Protein AF-A0A853JMC0-F1 (afdb_monomer)

Solvent-accessible surface area (backbone atoms only — not comparable to full-atom values): 9646 Å² total; per-residue (Å²): 139,86,86,85,86,85,82,84,89,86,78,92,75,89,76,78,84,78,81,76,86,76,81,81,75,85,72,71,73,76,71,79,75,85,62,78,70,50,68,66,52,50,53,48,46,44,39,63,75,75,45,63,90,47,87,82,56,52,88,41,80,48,62,50,103,85,67,51,67,31,40,38,32,34,78,51,62,51,99,87,65,36,47,30,38,34,32,36,37,67,73,47,67,28,80,64,67,44,17,43,31,31,36,35,34,40,38,35,31,47,76,57,90,91,47,75,39,81,76,46,76,45,48,69,28,34,34,36,31,30,61,90,74,63,49,71,35,70,19,75,20,54,48,93,86,50,79,46,32,72,67,33,22,69,61,21,62,98

Foldseek 3Di:
DDDDDDDDDDDDDDDDPPPDPPDDDPPPPPDPPLDQDDQLSLQVLCCVPPPPPDPQFDFDWDADPVRFIKTFGHWDADPVRWIKTFIKGWDAAFPVNQWTKIWTKIWTWDDDPPDIDTDDIWTQWMWTQGSRPRDIDTFRDRDPPDPGDPVCCVRRVD

Nearest PDB structures (foldseek):
  6yfe-assembly1_AB  TM=4.445E-01  e=5.711E-01  Beihai levi-like virus 19
  4l8h-assembly1_B  TM=3.404E-01  e=1.000E+00  Qubevirus durum
  7lhd-assembly1_IJ  TM=3.132E-01  e=1.480E+00  Qubevirus durum
  4l8h-assembly1_A  TM=3.114E-01  e=2.592E+00  Qubevirus durum
  3ejo-assembly1_A  TM=2.946E-01  e=2.741E+00  Leishmania donovani

Organism: NCBI:txid53442

Mean predicted aligned error: 11.54 Å

Sequence (158 aa):
MKNKILIRGLTAASVAAVLFLFAGCQAEAPAPSAGSFTHSDVLDQIYHAEFEGQEGMSRSWTEDAKGNEQLILRESTDEEGRLVRLMLVYDRKSQNDACDLAVLEQVTYEQRGQECRAVDTSILDMYAVVQKTGEVIASGKTDWGDIGSKAYQAATGE

Secondary structure (DSSP, 8-state):
-----------------------S----------PPPPHHHHHHHHIIIIITT-TT---EEEE-TT--EEEEEEEEE-TT--EEEEEEEEEEE-TTSSEEEEEEEEEEEEEETTEEEEEEEEEEEEEEEETTT--EEE---SSTT----HHHHHHH--

Radius of gyration: 26.93 Å; Cα contacts (8 Å, |Δi|>4): 265; chains: 1; bounding box: 62×67×67 Å

pLDDT: mean 84.01, std 23.07, range [33.75, 98.88]

Structure (mmCIF, N/CA/C/O backbone):
data_AF-A0A853JMC0-F1
#
_entry.id   AF-A0A853JMC0-F1
#
loop_
_atom_site.group_PDB
_atom_site.id
_atom_site.type_symbol
_atom_site.label_atom_id
_atom_site.label_alt_id
_atom_site.label_comp_id
_atom_site.label_asym_id
_atom_site.label_entity_id
_atom_site.label_seq_id
_atom_site.pdbx_PDB_ins_code
_atom_site.Cartn_x
_atom_site.Cartn_y
_atom_site.Cartn_z
_atom_site.occupancy
_atom_site.B_iso_or_equiv
_atom_site.auth_seq_id
_atom_site.auth_comp_id
_atom_site.auth_asym_id
_atom_site.auth_atom_id
_atom_site.pdbx_PDB_model_num
ATOM 1 N N . MET A 1 1 ? 0.896 53.833 41.543 1.00 43.91 1 MET A N 1
ATOM 2 C CA . MET A 1 1 ? 0.263 54.386 40.327 1.00 43.91 1 MET A CA 1
ATOM 3 C C . MET A 1 1 ? -1.066 53.674 40.133 1.00 43.91 1 MET A C 1
ATOM 5 O O . MET A 1 1 ? -1.109 52.457 40.222 1.00 43.91 1 MET A O 1
ATOM 9 N N . LYS A 1 2 ? -2.150 54.448 40.054 1.00 38.38 2 LYS A N 1
ATOM 10 C CA . LYS A 1 2 ? -3.548 54.001 40.024 1.00 38.38 2 LYS A CA 1
ATOM 11 C C . LYS A 1 2 ? -4.034 54.091 38.580 1.00 38.38 2 LYS A C 1
ATOM 13 O O . LYS A 1 2 ? -4.092 55.213 38.099 1.00 38.38 2 LYS A O 1
ATOM 18 N N . ASN A 1 3 ? -4.480 52.995 37.970 1.00 39.25 3 ASN A N 1
ATOM 19 C CA . ASN A 1 3 ? -5.373 53.070 36.812 1.00 39.25 3 ASN A CA 1
ATOM 20 C C . ASN A 1 3 ? -6.707 52.418 37.177 1.00 39.25 3 ASN A C 1
ATOM 22 O O . ASN A 1 3 ? -6.833 51.203 37.291 1.00 39.25 3 ASN A O 1
ATOM 26 N N . LYS A 1 4 ? -7.681 53.294 37.436 1.00 42.81 4 LYS A N 1
ATOM 27 C CA . LYS A 1 4 ? -9.104 53.000 37.578 1.00 42.81 4 LYS A CA 1
ATOM 28 C C . LYS A 1 4 ? -9.700 52.898 36.175 1.00 42.81 4 LYS A C 1
ATOM 30 O O . LYS A 1 4 ? -9.530 53.843 35.412 1.00 42.81 4 LYS A O 1
ATOM 35 N N . ILE A 1 5 ? -10.480 51.862 35.885 1.00 43.50 5 ILE A N 1
ATOM 36 C CA . ILE A 1 5 ? -11.593 51.983 34.936 1.00 43.50 5 ILE A CA 1
ATOM 37 C C . ILE A 1 5 ? -12.840 51.459 35.638 1.00 43.50 5 ILE A C 1
ATOM 39 O O . ILE A 1 5 ? -12.931 50.308 36.049 1.00 43.50 5 ILE A O 1
ATOM 43 N N . LEU A 1 6 ? -13.748 52.402 35.849 1.00 36.53 6 LEU A N 1
ATOM 44 C CA . LEU A 1 6 ? -15.056 52.275 36.458 1.00 36.53 6 LEU A CA 1
ATOM 45 C C . LEU A 1 6 ? -16.057 52.334 35.301 1.00 36.53 6 LEU A C 1
ATOM 47 O O . LEU A 1 6 ? -16.111 53.363 34.633 1.00 36.53 6 LEU A O 1
ATOM 51 N N . ILE A 1 7 ? -16.864 51.297 35.084 1.00 44.47 7 ILE A N 1
ATOM 52 C CA . ILE A 1 7 ? -18.119 51.441 34.337 1.00 44.47 7 ILE A CA 1
ATOM 53 C C . ILE A 1 7 ? -19.226 50.820 35.186 1.00 44.47 7 ILE A C 1
ATOM 55 O O . ILE A 1 7 ? -19.255 49.620 35.443 1.00 44.47 7 ILE A O 1
ATOM 59 N N . ARG A 1 8 ? -20.084 51.708 35.700 1.00 37.22 8 ARG A N 1
ATOM 60 C CA . ARG A 1 8 ? -21.331 51.405 36.406 1.00 37.22 8 ARG A CA 1
ATOM 61 C C . ARG A 1 8 ? -22.378 50.911 35.406 1.00 37.22 8 ARG A C 1
ATOM 63 O O . ARG A 1 8 ? -22.428 51.406 34.285 1.00 37.22 8 ARG A O 1
ATOM 70 N N . GLY A 1 9 ? -23.198 49.960 35.846 1.00 37.38 9 GLY A N 1
ATOM 71 C CA . GLY A 1 9 ? -24.234 49.318 35.041 1.00 37.38 9 GLY A CA 1
ATOM 72 C C . GLY A 1 9 ? -25.546 50.087 34.872 1.00 37.38 9 GLY A C 1
ATOM 73 O O . GLY A 1 9 ? -25.711 51.185 35.391 1.00 37.38 9 GLY A O 1
ATOM 74 N N . LEU A 1 10 ? -26.441 49.437 34.123 1.00 33.75 10 LEU A N 1
ATOM 75 C CA . LEU A 1 10 ? -27.899 49.562 33.913 1.00 33.75 10 LEU A CA 1
ATOM 76 C C . LEU A 1 10 ? -28.123 48.782 32.593 1.00 33.75 10 LEU A C 1
ATOM 78 O O . LEU A 1 10 ? -27.291 48.882 31.702 1.00 33.75 10 LEU A O 1
ATOM 82 N N . THR A 1 11 ? -29.118 47.944 32.336 1.00 35.12 11 THR A N 1
ATOM 83 C CA . THR A 1 11 ? -30.461 47.730 32.876 1.00 35.12 11 THR A CA 1
ATOM 84 C C . THR A 1 11 ? -30.924 46.372 32.341 1.00 35.12 11 THR A C 1
ATOM 86 O O . THR A 1 11 ? -30.545 45.977 31.240 1.00 35.12 11 THR A O 1
ATOM 89 N N . ALA A 1 12 ? -31.765 45.683 33.107 1.00 44.06 12 ALA A N 1
ATOM 90 C CA . ALA A 1 12 ? -32.455 44.470 32.695 1.00 44.06 12 ALA A CA 1
ATOM 91 C C . ALA A 1 12 ? -33.274 44.674 31.407 1.00 44.06 12 ALA A C 1
ATOM 93 O O . ALA A 1 12 ? -34.026 45.640 31.293 1.00 44.06 12 ALA A O 1
ATOM 94 N N . ALA A 1 13 ? -33.190 43.712 30.492 1.00 39.09 13 ALA A N 1
ATOM 95 C CA . ALA A 1 13 ? -34.228 43.452 29.507 1.00 39.09 13 ALA A CA 1
ATOM 96 C C . ALA A 1 13 ? -34.430 41.938 29.445 1.00 39.09 13 ALA A C 1
ATOM 98 O O . ALA A 1 13 ? -33.594 41.195 28.935 1.00 39.09 13 ALA A O 1
ATOM 99 N N . SER A 1 14 ? -35.530 41.495 30.049 1.00 38.59 14 SER A N 1
ATOM 100 C CA . SER A 1 14 ? -36.080 40.156 29.899 1.00 38.59 14 SER A CA 1
ATOM 101 C C . SER A 1 14 ? -36.235 39.832 28.417 1.00 38.59 14 SER A C 1
ATOM 103 O O . SER A 1 14 ? -36.976 40.520 27.718 1.00 38.59 14 SER A O 1
ATOM 105 N N . VAL A 1 15 ? -35.592 38.767 27.948 1.00 39.56 15 VAL A N 1
ATOM 106 C CA . VAL A 1 15 ? -35.981 38.137 26.686 1.00 39.56 15 VAL A CA 1
ATOM 107 C C . VAL A 1 15 ? -36.768 36.895 27.055 1.00 39.56 15 VAL A C 1
ATOM 109 O O . VAL A 1 15 ? -36.260 35.974 27.692 1.00 39.56 15 VAL A O 1
ATOM 112 N N . ALA A 1 16 ? -38.057 36.961 26.742 1.00 37.88 16 ALA A N 1
ATOM 113 C CA . ALA A 1 16 ? -39.030 35.918 26.974 1.00 37.88 16 ALA A CA 1
ATOM 114 C C . ALA A 1 16 ? -38.536 34.581 26.408 1.00 37.88 16 ALA A C 1
ATOM 116 O O . ALA A 1 16 ? -38.115 34.495 25.254 1.00 37.88 16 ALA A O 1
ATOM 117 N N . ALA A 1 17 ? -38.628 33.539 27.232 1.00 37.56 17 ALA A N 1
ATOM 118 C CA . ALA A 1 17 ? -38.537 32.165 26.781 1.00 37.56 17 ALA A CA 1
ATOM 119 C C . ALA A 1 17 ? -39.679 31.917 25.788 1.00 37.56 17 ALA A C 1
ATOM 121 O O . ALA A 1 17 ? -40.842 31.805 26.176 1.00 37.56 17 ALA A O 1
ATOM 122 N N . VAL A 1 18 ? -39.353 31.859 24.498 1.00 37.91 18 VAL A N 1
ATOM 123 C CA . VAL A 1 18 ? -40.274 31.327 23.499 1.00 37.91 18 VAL A CA 1
ATOM 124 C C . VAL A 1 18 ? -40.210 29.813 23.632 1.00 37.91 18 VAL A C 1
ATOM 126 O O . VAL A 1 18 ? -39.303 29.154 23.129 1.00 37.91 18 VAL A O 1
ATOM 129 N N . LEU A 1 19 ? -41.166 29.282 24.391 1.00 35.38 19 LEU A N 1
ATOM 130 C CA . LEU A 1 19 ? -41.480 27.865 24.452 1.00 35.38 19 LEU A CA 1
ATOM 131 C C . LEU A 1 19 ? -41.971 27.437 23.059 1.00 35.38 19 LEU A C 1
ATOM 133 O O . LEU A 1 19 ? -43.151 27.564 22.738 1.00 35.38 19 LEU A O 1
ATOM 137 N N . PHE A 1 20 ? -41.069 26.947 22.210 1.00 36.84 20 PHE A N 1
ATOM 138 C CA . PHE A 1 20 ? -41.473 26.154 21.055 1.00 36.84 20 PHE A CA 1
ATOM 139 C C . PHE A 1 20 ? -41.697 24.717 21.524 1.00 36.84 20 PHE A C 1
ATOM 141 O O . PHE A 1 20 ? -40.763 23.935 21.693 1.00 36.84 20 PHE A O 1
ATOM 148 N N . LEU A 1 21 ? -42.968 24.389 21.757 1.00 39.81 21 LEU A N 1
ATOM 149 C CA . LEU A 1 21 ? -43.459 23.016 21.789 1.00 39.81 21 LEU A CA 1
ATOM 150 C C . LEU A 1 21 ? -43.300 22.414 20.386 1.00 39.81 21 LEU A C 1
ATOM 152 O O . LEU A 1 21 ? -44.202 22.514 19.560 1.00 39.81 21 LEU A O 1
ATOM 156 N N . PHE A 1 22 ? -42.163 21.771 20.125 1.00 40.31 22 PHE A N 1
ATOM 157 C CA . PHE A 1 22 ? -42.081 20.744 19.090 1.00 40.31 22 PHE A CA 1
ATOM 158 C C . PHE A 1 22 ? -42.284 19.387 19.755 1.00 40.31 22 PHE A C 1
ATOM 160 O O . PHE A 1 22 ? -41.362 18.756 20.265 1.00 40.31 22 PHE A O 1
ATOM 167 N N . ALA A 1 23 ? -43.549 18.976 19.795 1.00 47.00 23 ALA A N 1
ATOM 168 C CA . ALA A 1 23 ? -43.906 17.581 19.944 1.00 47.00 23 ALA A CA 1
ATOM 169 C C . ALA A 1 23 ? -43.641 16.870 18.611 1.00 47.00 23 ALA A C 1
ATOM 171 O O . ALA A 1 23 ? -44.117 17.320 17.570 1.00 47.00 23 ALA A O 1
ATOM 172 N N . GLY A 1 24 ? -42.945 15.736 18.671 1.00 44.00 24 GLY A N 1
ATOM 173 C CA . GLY A 1 24 ? -42.958 14.734 17.608 1.00 44.00 24 GLY A CA 1
ATOM 174 C C . GLY A 1 24 ? -41.652 14.611 16.833 1.00 44.00 24 GLY A C 1
ATOM 175 O O . GLY A 1 24 ? -41.270 15.506 16.091 1.00 44.00 24 GLY A O 1
ATOM 176 N N . CYS A 1 25 ? -41.048 13.430 16.975 1.00 37.91 25 CYS A N 1
ATOM 177 C CA . CYS A 1 25 ? -39.960 12.887 16.167 1.00 37.91 25 CYS A CA 1
ATOM 178 C C . CYS A 1 25 ? -38.613 13.600 16.331 1.00 37.91 25 CYS A C 1
ATOM 180 O O . CYS A 1 25 ? -38.162 14.347 15.468 1.00 37.91 25 CYS A O 1
ATOM 182 N N . GLN A 1 26 ? -37.891 13.230 17.396 1.00 38.56 26 GLN A N 1
ATOM 183 C CA . GLN A 1 26 ? -36.459 13.009 17.214 1.00 38.56 26 GLN A CA 1
ATOM 184 C C . GLN A 1 26 ? -36.332 11.992 16.075 1.00 38.56 26 GLN A C 1
ATOM 186 O O . GLN A 1 26 ? -36.624 10.812 16.253 1.00 38.56 26 GLN A O 1
ATOM 191 N N . ALA A 1 27 ? -35.990 12.469 14.881 1.00 49.34 27 ALA A N 1
ATOM 192 C CA . ALA A 1 27 ? -35.342 11.614 13.912 1.00 49.34 27 ALA A CA 1
ATOM 193 C C . ALA A 1 27 ? -34.003 11.261 14.556 1.00 49.34 27 ALA A C 1
ATOM 195 O O . ALA A 1 27 ? -33.079 12.075 14.580 1.00 49.34 27 ALA A O 1
ATOM 196 N N . GLU A 1 28 ? -33.952 10.089 15.185 1.00 40.66 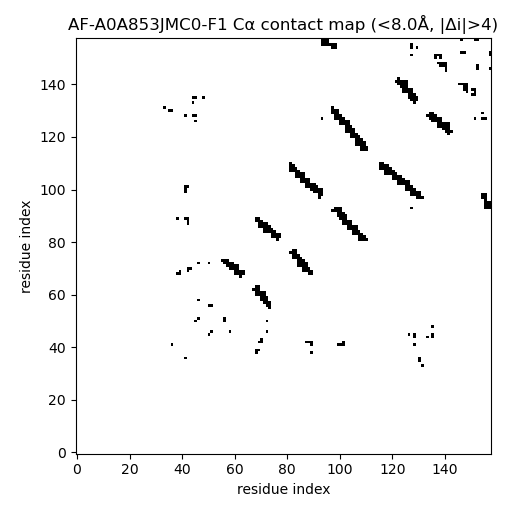28 GLU A N 1
ATOM 197 C CA . GLU A 1 28 ? -32.695 9.415 15.451 1.00 40.66 28 GLU A CA 1
ATOM 198 C C . GLU A 1 28 ? -31.956 9.422 14.114 1.00 40.66 28 GLU A C 1
ATOM 200 O O . GLU A 1 28 ? -32.462 8.893 13.118 1.00 40.66 28 GLU A O 1
ATOM 205 N N . ALA A 1 29 ? -30.841 10.158 14.051 1.00 47.66 29 ALA A N 1
ATOM 206 C CA . ALA A 1 29 ? -29.970 10.096 12.892 1.00 47.66 29 ALA A CA 1
ATOM 207 C C . ALA A 1 29 ? -29.726 8.605 12.644 1.00 47.66 29 ALA A C 1
ATOM 209 O O . ALA A 1 29 ? -29.424 7.903 13.617 1.00 47.66 29 ALA A O 1
ATOM 210 N N . PRO A 1 30 ? -29.928 8.094 11.416 1.00 41.62 30 PRO A N 1
ATOM 211 C CA . PRO A 1 30 ? -29.680 6.689 11.164 1.00 41.62 30 PRO A CA 1
ATOM 212 C C . PRO A 1 30 ? -28.271 6.400 11.671 1.00 41.62 30 PRO A C 1
ATOM 214 O O . PRO A 1 30 ? -27.332 7.117 11.309 1.00 41.62 30 PRO A O 1
ATOM 217 N N . ALA A 1 31 ? -28.142 5.415 12.567 1.00 50.78 31 ALA A N 1
ATOM 218 C CA . ALA A 1 31 ? -26.838 4.885 12.930 1.00 50.78 31 ALA A CA 1
ATOM 219 C C . ALA A 1 31 ? -26.066 4.708 11.617 1.00 50.78 31 ALA A C 1
ATOM 221 O O . ALA A 1 31 ? -26.670 4.183 10.671 1.00 50.78 31 ALA A O 1
ATOM 222 N N . PRO A 1 32 ? -24.815 5.202 11.504 1.00 47.31 32 PRO A N 1
ATOM 223 C CA . PRO A 1 32 ? -24.056 5.035 10.276 1.00 47.31 32 PRO A CA 1
ATOM 224 C C . PRO A 1 32 ? -24.134 3.554 9.942 1.00 47.31 32 PRO A C 1
ATOM 226 O O . PRO A 1 32 ? -23.775 2.714 10.771 1.00 47.31 32 PRO A O 1
ATOM 229 N N . SER A 1 33 ? -24.743 3.230 8.799 1.00 44.91 33 SER A N 1
ATOM 230 C CA . SER A 1 33 ? -24.822 1.851 8.356 1.00 44.91 33 SER A CA 1
ATOM 231 C C . SER A 1 33 ? -23.389 1.355 8.362 1.00 44.91 33 SER A C 1
ATOM 233 O O . SER A 1 33 ? -22.552 1.951 7.683 1.00 44.91 33 SER A O 1
ATOM 235 N N . ALA A 1 34 ? -23.099 0.344 9.176 1.00 48.12 34 ALA A N 1
ATOM 236 C CA . ALA A 1 34 ? -21.825 -0.350 9.175 1.00 48.12 34 ALA A CA 1
ATOM 237 C C . ALA A 1 34 ? -21.693 -1.056 7.819 1.00 48.12 34 ALA A C 1
ATOM 239 O O . ALA A 1 34 ? -21.970 -2.245 7.690 1.00 48.12 34 ALA A O 1
ATOM 240 N N . GLY A 1 35 ? -21.415 -0.283 6.773 1.00 53.75 35 GLY A N 1
ATOM 241 C CA . GLY A 1 35 ? -21.070 -0.796 5.468 1.00 53.75 35 GLY A CA 1
ATOM 242 C C . GLY A 1 35 ? -19.687 -1.393 5.612 1.00 53.75 35 GLY A C 1
ATOM 243 O O . GLY A 1 35 ? -18.754 -0.691 5.990 1.00 53.75 35 GLY A O 1
ATOM 244 N N . SER A 1 36 ? -19.569 -2.696 5.382 1.00 70.62 36 SER A N 1
ATOM 245 C CA . SER A 1 36 ? -18.266 -3.308 5.159 1.00 70.62 36 SER A CA 1
ATOM 246 C C . SER A 1 36 ? -17.604 -2.586 3.990 1.00 70.62 36 SER A C 1
ATOM 248 O O . SER A 1 36 ? -18.231 -2.466 2.934 1.00 70.62 36 SER A O 1
ATOM 250 N N . PHE A 1 37 ? -16.372 -2.121 4.172 1.00 83.69 37 PHE A N 1
ATOM 251 C CA . PHE A 1 37 ? -15.574 -1.597 3.072 1.00 83.69 37 PHE A CA 1
ATOM 252 C C . PHE A 1 37 ? -15.434 -2.669 1.983 1.00 83.69 37 PHE A C 1
ATOM 254 O O . PHE A 1 37 ? -15.197 -3.843 2.282 1.00 83.69 37 PHE A O 1
ATOM 261 N N . THR A 1 38 ? -15.605 -2.281 0.721 1.00 93.06 38 THR A N 1
ATOM 262 C CA . THR A 1 38 ? -15.125 -3.099 -0.398 1.00 93.06 38 THR A CA 1
ATOM 263 C C . THR A 1 38 ? -13.595 -3.099 -0.408 1.00 93.06 38 THR A C 1
ATOM 265 O O . THR A 1 38 ? -12.971 -2.257 0.238 1.00 93.06 38 THR A O 1
ATOM 268 N N . HIS A 1 39 ? -12.960 -4.014 -1.150 1.00 94.56 39 HIS A N 1
ATOM 269 C CA . HIS A 1 39 ? -11.495 -4.006 -1.273 1.00 94.56 39 HIS A CA 1
ATOM 270 C C . HIS A 1 39 ? -10.996 -2.654 -1.801 1.00 94.56 39 HIS A C 1
ATOM 272 O O . HIS A 1 39 ? -10.042 -2.106 -1.259 1.00 94.56 39 HIS A O 1
ATOM 278 N N . SER A 1 40 ? -11.695 -2.071 -2.777 1.00 95.12 40 SER A N 1
ATOM 279 C CA . SER A 1 40 ? -11.382 -0.738 -3.286 1.00 95.12 40 SER A CA 1
ATOM 280 C C . SER A 1 40 ? -11.532 0.353 -2.230 1.00 95.12 40 SER A C 1
ATOM 282 O O . SER A 1 40 ? -10.631 1.173 -2.093 1.00 95.12 40 SER A O 1
ATOM 284 N N . ASP A 1 41 ? -12.582 0.332 -1.405 1.00 96.31 41 ASP A N 1
ATOM 285 C CA . ASP A 1 41 ? -12.708 1.323 -0.326 1.00 96.31 41 ASP A CA 1
ATOM 286 C C . ASP A 1 41 ? -11.546 1.231 0.683 1.00 96.31 41 ASP A C 1
ATOM 288 O O . ASP A 1 41 ? -11.082 2.253 1.184 1.00 96.31 41 ASP A O 1
ATOM 292 N N . VAL A 1 42 ? -11.034 0.023 0.955 1.00 9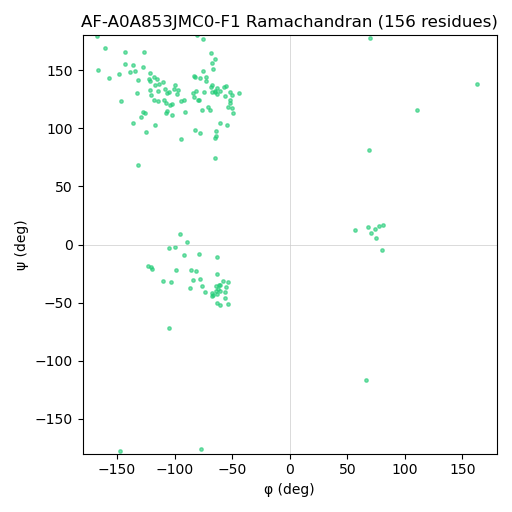8.06 42 VAL A N 1
ATOM 293 C CA . VAL A 1 42 ? -9.859 -0.184 1.823 1.00 98.06 42 VAL A CA 1
ATOM 294 C C . VAL A 1 42 ? -8.615 0.477 1.227 1.00 98.06 42 VAL A C 1
ATOM 296 O O . VAL A 1 42 ? -7.938 1.238 1.921 1.00 98.06 42 VAL A O 1
AT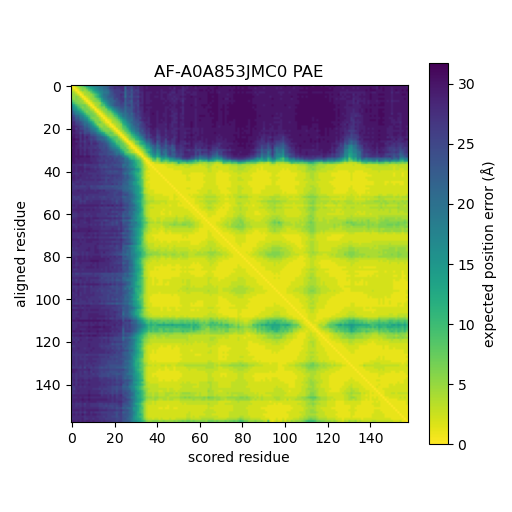OM 299 N N . LEU A 1 43 ? -8.310 0.218 -0.051 1.00 98.56 43 LEU A N 1
ATOM 300 C CA . LEU A 1 43 ? -7.139 0.817 -0.711 1.00 98.56 43 LEU A CA 1
ATOM 301 C C . LEU A 1 43 ? -7.272 2.340 -0.808 1.00 98.56 43 LEU A C 1
ATOM 303 O O . LEU A 1 43 ? -6.290 3.066 -0.651 1.00 98.56 43 LEU A O 1
ATOM 307 N N . ASP A 1 44 ? -8.494 2.821 -1.015 1.00 97.88 44 ASP A N 1
ATOM 308 C CA . ASP A 1 44 ? -8.796 4.239 -1.104 1.00 97.88 44 ASP A CA 1
ATOM 309 C C . ASP A 1 44 ? -8.611 4.974 0.224 1.00 97.88 44 ASP A C 1
ATOM 311 O O . ASP A 1 44 ? -8.032 6.061 0.278 1.00 97.88 44 ASP A O 1
ATOM 315 N N . GLN A 1 45 ? -9.046 4.346 1.316 1.00 98.38 45 GLN A N 1
ATOM 316 C CA . GLN A 1 45 ? -8.868 4.865 2.666 1.00 98.38 45 GLN A CA 1
ATOM 317 C C . GLN A 1 45 ? -7.379 5.021 3.005 1.00 98.38 45 GLN A C 1
ATOM 319 O O . GLN A 1 45 ? -6.982 6.030 3.591 1.00 98.38 45 GLN A O 1
ATOM 324 N N . ILE A 1 46 ? -6.547 4.060 2.591 1.00 98.75 46 ILE A N 1
ATOM 325 C CA . ILE A 1 46 ? -5.089 4.131 2.757 1.00 98.75 46 ILE A CA 1
ATOM 326 C C . ILE A 1 46 ? -4.498 5.246 1.891 1.00 98.75 46 ILE A C 1
ATOM 328 O O . ILE A 1 46 ? -3.689 6.027 2.389 1.00 98.75 46 ILE A O 1
ATOM 332 N N . TYR A 1 47 ? -4.919 5.374 0.626 1.00 98.69 47 TYR A N 1
ATOM 333 C CA . TYR A 1 47 ? -4.490 6.480 -0.236 1.00 98.69 47 TYR A CA 1
ATOM 334 C C . TYR A 1 47 ? -4.736 7.840 0.425 1.00 98.69 47 TYR A C 1
ATOM 336 O O . TYR A 1 47 ? -3.815 8.649 0.530 1.00 98.69 47 TYR A O 1
ATOM 344 N N . HIS A 1 48 ? -5.955 8.070 0.913 1.00 98.50 48 HIS A N 1
ATOM 345 C CA . HIS A 1 48 ? -6.331 9.327 1.554 1.00 98.50 48 HIS A CA 1
ATOM 346 C C . HIS A 1 48 ? -5.560 9.596 2.851 1.00 98.50 48 HIS A C 1
ATOM 348 O O . HIS A 1 48 ? -5.174 10.736 3.104 1.00 98.50 48 HIS A O 1
ATOM 354 N N . ALA A 1 49 ? -5.325 8.569 3.670 1.00 98.38 49 ALA A N 1
ATOM 355 C CA . ALA A 1 49 ? -4.630 8.733 4.944 1.00 98.38 49 ALA A CA 1
ATOM 356 C C . ALA A 1 49 ? -3.120 8.960 4.780 1.00 98.38 49 ALA A C 1
ATOM 358 O O . ALA A 1 49 ? -2.546 9.791 5.482 1.00 98.38 49 ALA A O 1
ATOM 359 N N . GLU A 1 50 ? -2.484 8.230 3.862 1.00 98.31 50 GLU A N 1
ATOM 360 C CA . GLU A 1 50 ? -1.025 8.116 3.823 1.00 98.31 50 GLU A CA 1
ATOM 361 C C . GLU A 1 50 ? -0.398 8.827 2.623 1.00 98.31 50 GLU A C 1
ATOM 363 O O . GLU A 1 50 ? 0.714 9.329 2.744 1.00 98.31 50 GLU A O 1
ATOM 368 N N . PHE A 1 51 ? -1.076 8.911 1.472 1.00 98.25 51 PHE A N 1
ATOM 369 C CA . PHE A 1 51 ? -0.448 9.296 0.197 1.00 98.25 51 PHE A CA 1
ATOM 370 C C . PHE A 1 51 ? -1.021 10.564 -0.448 1.00 98.25 51 PHE A C 1
ATOM 372 O O . PHE A 1 51 ? -0.345 11.191 -1.269 1.00 98.25 51 PHE A O 1
ATOM 379 N N . GLU A 1 52 ? -2.241 10.969 -0.096 1.00 97.69 52 GLU A N 1
ATOM 380 C CA . GLU A 1 52 ? -2.888 12.136 -0.690 1.00 97.69 52 GLU A CA 1
ATOM 381 C C . GLU A 1 52 ? -2.083 13.424 -0.453 1.00 97.69 52 GLU A C 1
ATOM 383 O O . GLU A 1 52 ? -1.638 13.738 0.650 1.00 97.69 52 GLU A O 1
ATOM 388 N N . GLY A 1 53 ? -1.883 14.191 -1.528 1.00 96.38 53 GLY A N 1
ATOM 389 C CA . GLY A 1 53 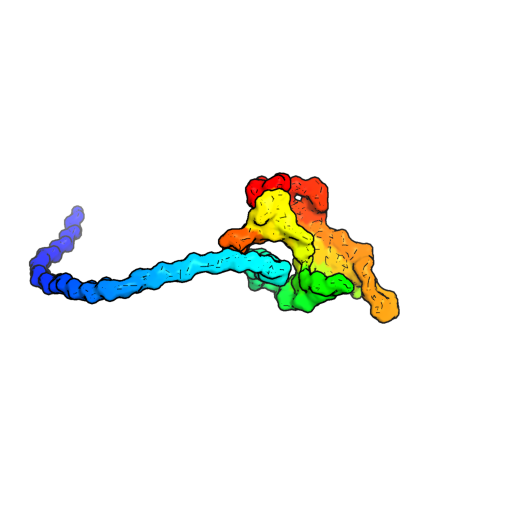? -1.131 15.446 -1.492 1.00 96.38 53 GLY A CA 1
ATOM 390 C C . GLY A 1 53 ? 0.392 15.287 -1.524 1.00 96.38 53 GLY A C 1
ATOM 391 O O . GLY A 1 53 ? 1.086 16.299 -1.632 1.00 96.38 53 GLY A O 1
ATOM 392 N N . GLN A 1 54 ? 0.926 14.062 -1.489 1.00 97.12 54 GLN A N 1
ATOM 393 C CA . GLN A 1 54 ? 2.347 13.833 -1.745 1.00 97.12 54 GLN A CA 1
ATOM 394 C C . GLN A 1 54 ? 2.677 14.019 -3.235 1.00 97.12 54 GLN A C 1
ATOM 396 O O . GLN A 1 54 ? 1.927 13.611 -4.124 1.00 97.12 54 GLN A O 1
ATOM 401 N N . GLU A 1 55 ? 3.827 14.632 -3.523 1.00 96.62 55 GLU A N 1
ATOM 402 C CA . GLU A 1 55 ? 4.274 14.875 -4.895 1.00 96.62 55 GLU A CA 1
ATOM 403 C C . GLU A 1 55 ? 4.519 13.559 -5.652 1.00 96.62 55 GLU A C 1
ATOM 405 O O . GLU A 1 55 ? 5.152 12.630 -5.147 1.00 96.62 55 GLU A O 1
ATOM 410 N N . GLY A 1 56 ? 4.028 13.489 -6.891 1.00 94.75 56 GLY A N 1
ATOM 411 C CA . GLY A 1 56 ? 4.228 12.332 -7.765 1.00 94.75 56 GLY A CA 1
ATOM 412 C C . GLY A 1 56 ? 3.382 11.106 -7.412 1.00 94.75 56 GLY A C 1
ATOM 413 O O . GLY A 1 56 ? 3.561 10.069 -8.050 1.00 94.75 56 GLY A O 1
ATOM 414 N N . MET A 1 57 ? 2.470 11.213 -6.439 1.00 97.69 57 MET A N 1
ATOM 415 C CA . MET A 1 57 ? 1.463 10.185 -6.186 1.00 97.69 57 MET A CA 1
ATOM 416 C C . MET A 1 57 ? 0.271 10.343 -7.132 1.00 97.69 57 MET A C 1
ATOM 418 O O . MET A 1 57 ? -0.147 11.441 -7.498 1.00 97.69 57 MET A O 1
ATOM 422 N N . SER A 1 58 ? -0.268 9.204 -7.532 1.00 96.94 58 SER A N 1
ATOM 423 C CA . SER A 1 58 ? -1.414 9.023 -8.405 1.00 96.94 58 SER A CA 1
ATOM 424 C C . SER A 1 58 ? -2.432 8.117 -7.720 1.00 96.94 58 SER A C 1
ATOM 426 O O . SER A 1 58 ? -2.142 7.466 -6.719 1.00 96.94 58 SER A O 1
ATOM 428 N N . ARG A 1 59 ? -3.643 8.099 -8.269 1.00 97.06 59 ARG A N 1
ATOM 429 C CA . ARG A 1 59 ? -4.755 7.273 -7.799 1.00 97.06 59 ARG A CA 1
ATOM 430 C C . ARG A 1 59 ? -5.368 6.567 -9.005 1.00 97.06 59 ARG A C 1
ATOM 432 O O . ARG A 1 59 ? -6.445 6.940 -9.466 1.00 97.06 59 ARG A O 1
ATOM 439 N N . SER A 1 60 ? -4.616 5.633 -9.591 1.00 97.88 60 SER A N 1
ATOM 440 C CA . SER A 1 60 ? -5.020 4.914 -10.805 1.00 97.88 60 SER A CA 1
ATOM 441 C C . SER A 1 60 ? -5.352 3.461 -10.497 1.00 97.88 60 SER A C 1
ATOM 443 O O . SER A 1 60 ? -4.517 2.727 -9.982 1.00 97.88 60 SER A O 1
ATOM 445 N N . TRP A 1 61 ? -6.554 3.031 -10.863 1.00 97.19 61 TRP A N 1
ATOM 446 C CA . TRP A 1 61 ? -7.018 1.664 -10.645 1.00 97.19 61 TRP A CA 1
ATOM 447 C C . TRP A 1 61 ? -6.542 0.719 -11.748 1.00 97.19 61 TRP A C 1
ATOM 449 O O . TRP A 1 61 ? -6.461 1.097 -12.919 1.00 97.19 61 TRP A O 1
ATOM 459 N N . THR A 1 62 ? -6.244 -0.517 -11.366 1.00 95.88 62 THR A N 1
ATOM 460 C CA . THR A 1 62 ? -5.974 -1.640 -12.269 1.00 95.88 62 THR A CA 1
ATOM 461 C 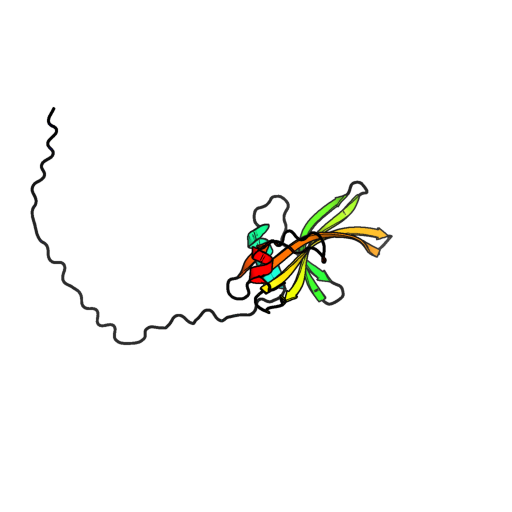C . THR A 1 62 ? -6.556 -2.915 -11.671 1.00 95.88 62 THR A C 1
ATOM 463 O O . THR A 1 62 ? -6.869 -2.959 -10.486 1.00 95.88 62 THR A O 1
ATOM 466 N N . GLU A 1 63 ? -6.664 -3.965 -12.475 1.00 95.06 63 GLU A N 1
ATOM 467 C CA . GLU A 1 63 ? -7.039 -5.300 -12.015 1.00 95.06 63 GLU A CA 1
ATOM 468 C C . GLU A 1 63 ? -5.893 -6.279 -12.278 1.00 95.06 63 GLU A C 1
ATOM 470 O O . GLU A 1 63 ? -5.189 -6.172 -13.289 1.00 95.06 63 GLU A O 1
ATOM 475 N N . ASP A 1 64 ? -5.700 -7.238 -11.374 1.00 89.31 64 ASP A N 1
ATOM 476 C CA . ASP A 1 64 ? -4.846 -8.392 -11.645 1.00 89.31 64 ASP A CA 1
ATOM 477 C C . ASP A 1 64 ? -5.541 -9.402 -12.580 1.00 89.31 64 ASP A C 1
ATOM 479 O O . ASP A 1 64 ? -6.711 -9.276 -12.944 1.00 89.31 64 ASP A O 1
ATOM 483 N N . ALA A 1 65 ? -4.834 -10.469 -12.961 1.00 88.69 65 ALA A N 1
ATOM 484 C CA . ALA A 1 65 ? -5.389 -11.507 -13.837 1.00 88.69 65 ALA A CA 1
ATOM 485 C C . ALA A 1 65 ? -6.584 -12.281 -13.233 1.00 88.69 65 ALA A C 1
ATOM 487 O O . ALA A 1 65 ? -7.226 -13.059 -13.940 1.00 88.69 65 ALA A O 1
ATOM 488 N N . LYS A 1 66 ? -6.861 -12.116 -11.935 1.00 89.69 66 LYS A N 1
ATOM 489 C CA . LYS A 1 66 ? -7.999 -12.709 -11.223 1.00 89.69 66 LYS A CA 1
ATOM 490 C C . LYS A 1 66 ? -9.157 -11.715 -11.054 1.00 89.69 66 LYS A C 1
ATOM 492 O O . LYS A 1 66 ? -10.192 -12.117 -10.528 1.00 89.69 66 LYS A O 1
ATOM 497 N N . GLY A 1 67 ? -9.005 -10.471 -11.513 1.00 91.31 67 GLY A N 1
ATOM 498 C CA . GLY A 1 67 ? -9.988 -9.403 -11.346 1.00 91.31 67 GLY A CA 1
ATOM 499 C C . GLY A 1 67 ? -9.937 -8.728 -9.973 1.00 91.31 67 GLY A C 1
ATOM 500 O O . GLY A 1 67 ? -10.904 -8.079 -9.591 1.00 91.31 67 GLY A O 1
ATOM 501 N N . ASN A 1 68 ? -8.856 -8.899 -9.202 1.00 91.44 68 ASN A N 1
ATOM 502 C CA . ASN A 1 68 ? -8.692 -8.161 -7.952 1.00 91.44 68 ASN A CA 1
ATOM 503 C C . ASN A 1 68 ? -8.227 -6.741 -8.264 1.00 91.44 68 ASN A C 1
ATOM 505 O O . ASN A 1 68 ? -7.190 -6.555 -8.907 1.00 91.44 68 ASN A O 1
ATOM 509 N N . GLU A 1 69 ? -8.979 -5.756 -7.782 1.00 95.19 69 GLU A N 1
ATOM 510 C CA . GLU A 1 69 ? -8.633 -4.345 -7.916 1.00 95.19 69 GLU A CA 1
ATOM 511 C C . GLU A 1 69 ? -7.379 -4.008 -7.095 1.00 95.19 69 GLU A C 1
ATOM 513 O O . GLU A 1 69 ? -7.204 -4.444 -5.954 1.00 95.19 69 GLU A O 1
ATOM 518 N N . GLN A 1 70 ? -6.499 -3.217 -7.700 1.00 97.62 70 GLN A N 1
ATOM 519 C CA . GLN A 1 70 ? -5.261 -2.713 -7.120 1.00 97.62 70 GLN A CA 1
ATOM 520 C C . GLN A 1 70 ? -5.143 -1.224 -7.433 1.00 97.62 70 GLN A C 1
ATOM 522 O O . GLN A 1 70 ? -5.589 -0.758 -8.488 1.00 97.62 70 GLN A O 1
ATOM 527 N N . LEU A 1 71 ? -4.498 -0.478 -6.540 1.00 98.44 71 LEU A N 1
ATOM 528 C CA . LEU A 1 71 ? -4.297 0.954 -6.713 1.00 98.44 71 LEU A CA 1
ATOM 529 C C . LEU A 1 71 ? -2.833 1.238 -7.044 1.00 98.44 71 LEU A C 1
ATOM 531 O O . LEU A 1 71 ? -1.951 1.054 -6.208 1.00 98.44 71 LEU A O 1
ATOM 535 N N . ILE A 1 72 ? -2.568 1.711 -8.259 1.00 98.38 72 ILE A N 1
ATOM 536 C CA . ILE A 1 72 ? -1.256 2.221 -8.654 1.00 98.38 72 ILE A CA 1
ATOM 537 C C . ILE A 1 72 ? -1.096 3.613 -8.045 1.00 98.38 72 ILE A C 1
ATOM 539 O O . ILE A 1 72 ? -1.822 4.548 -8.393 1.00 98.38 72 ILE A O 1
ATOM 543 N N . LEU A 1 73 ? -0.121 3.728 -7.145 1.00 98.62 73 LEU A N 1
ATOM 544 C CA . LEU A 1 73 ? 0.262 4.972 -6.490 1.00 98.62 73 LEU A CA 1
ATOM 545 C C . LEU A 1 73 ? 1.273 5.747 -7.321 1.00 98.62 73 LEU A C 1
ATOM 547 O O . LEU A 1 73 ? 1.201 6.967 -7.395 1.00 98.62 73 LEU A O 1
ATOM 551 N N . ARG A 1 74 ? 2.212 5.072 -7.983 1.00 98.38 74 ARG A N 1
ATOM 552 C CA . ARG A 1 74 ? 3.208 5.730 -8.836 1.00 98.38 74 ARG A CA 1
ATOM 553 C C . ARG A 1 74 ? 3.761 4.757 -9.860 1.00 98.38 74 ARG A C 1
ATOM 555 O O . ARG A 1 74 ? 4.007 3.599 -9.536 1.00 98.38 74 ARG A O 1
ATOM 562 N N . GLU A 1 75 ? 4.030 5.256 -11.059 1.00 97.69 75 GLU A N 1
ATOM 563 C CA . GLU A 1 75 ? 4.843 4.566 -12.0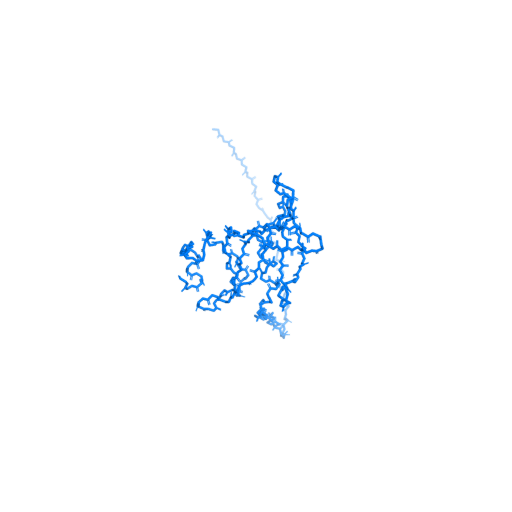58 1.00 97.69 75 GLU A CA 1
ATOM 564 C C . GLU A 1 75 ? 6.143 5.342 -12.282 1.00 97.69 75 GLU A C 1
ATOM 566 O O . GLU A 1 75 ? 6.153 6.572 -12.350 1.00 97.69 75 GLU A O 1
ATOM 571 N N . SER A 1 76 ? 7.249 4.619 -12.383 1.00 96.62 76 SER A N 1
ATOM 572 C CA . SER A 1 76 ? 8.572 5.162 -12.684 1.00 96.62 76 SER A CA 1
ATOM 573 C C . SER A 1 76 ? 9.387 4.155 -13.491 1.00 96.62 76 SER A C 1
ATOM 575 O O . SER A 1 76 ? 8.905 3.072 -13.823 1.00 96.62 76 SER A O 1
ATOM 577 N N . THR A 1 77 ? 10.635 4.496 -13.793 1.00 96.75 77 THR A N 1
ATOM 578 C CA . THR A 1 77 ? 11.604 3.564 -14.374 1.00 96.75 77 THR A CA 1
ATOM 579 C C . THR A 1 77 ? 12.831 3.450 -13.485 1.00 96.75 77 THR A C 1
ATOM 581 O O . THR A 1 77 ? 13.262 4.461 -12.927 1.00 96.75 77 THR A O 1
ATOM 584 N N . ASP A 1 78 ? 13.397 2.253 -13.359 1.00 95.56 78 ASP A N 1
ATOM 585 C CA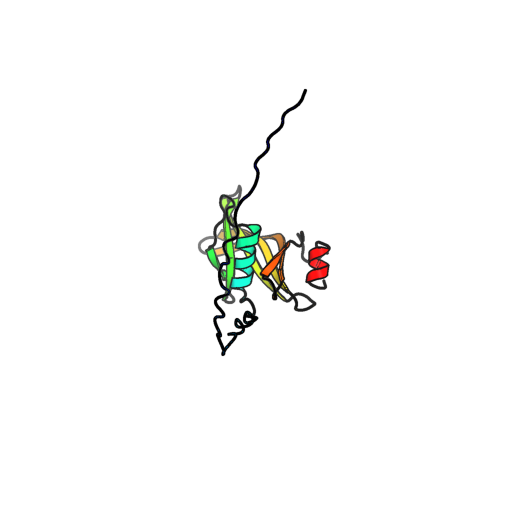 . ASP A 1 78 ? 14.698 2.073 -12.708 1.00 95.56 78 ASP A CA 1
ATOM 586 C C . ASP A 1 78 ? 15.872 2.483 -13.618 1.00 95.56 78 ASP A C 1
ATOM 588 O O . ASP A 1 78 ? 15.678 3.001 -14.722 1.00 95.56 78 ASP A O 1
ATOM 592 N N . GLU A 1 79 ? 17.103 2.273 -13.144 1.00 94.38 79 GLU A N 1
ATOM 593 C CA . GLU A 1 79 ? 18.335 2.640 -13.857 1.00 94.38 79 GLU A CA 1
ATOM 594 C C . GLU A 1 79 ? 18.504 1.889 -15.190 1.00 94.38 79 GLU A C 1
ATOM 596 O O . GLU A 1 79 ? 19.119 2.412 -16.122 1.00 94.38 79 GLU A O 1
ATOM 601 N N . GLU A 1 80 ? 17.907 0.701 -15.325 1.00 93.62 80 GLU A N 1
ATOM 602 C CA . GLU A 1 80 ? 17.899 -0.087 -16.560 1.00 93.62 80 GLU A CA 1
ATOM 603 C C . GLU A 1 80 ? 16.709 0.237 -17.480 1.00 93.62 80 GLU A C 1
ATOM 605 O O . GLU A 1 80 ? 16.560 -0.376 -18.542 1.00 93.62 80 GLU A O 1
ATOM 610 N N . GLY A 1 81 ? 15.860 1.199 -17.105 1.00 94.44 81 GLY A N 1
ATOM 611 C CA . GLY A 1 81 ? 14.681 1.596 -17.873 1.00 94.44 81 GLY A CA 1
ATOM 612 C C . GLY A 1 81 ? 13.498 0.631 -17.747 1.00 94.44 81 GLY A C 1
ATOM 613 O O . GLY A 1 81 ? 12.581 0.682 -18.569 1.00 94.44 81 GLY A O 1
ATOM 614 N N . ARG A 1 82 ? 13.501 -0.259 -16.748 1.00 96.25 82 ARG A N 1
ATOM 615 C CA . ARG A 1 82 ? 12.387 -1.173 -16.464 1.00 96.25 82 ARG A CA 1
ATOM 616 C C . ARG A 1 82 ? 11.274 -0.424 -15.743 1.00 96.25 82 ARG A C 1
ATOM 618 O O . ARG A 1 82 ? 11.551 0.440 -14.916 1.00 96.25 82 ARG A O 1
ATOM 625 N N . LEU A 1 83 ? 10.019 -0.760 -16.039 1.00 96.25 83 LEU A N 1
ATOM 626 C CA . LEU A 1 83 ? 8.864 -0.177 -15.355 1.00 96.25 83 LEU A CA 1
ATOM 627 C C . LEU A 1 83 ? 8.886 -0.587 -13.881 1.00 96.25 83 LEU A C 1
ATOM 629 O O . LEU A 1 83 ? 8.984 -1.769 -13.567 1.00 96.25 83 LEU A O 1
ATOM 633 N N . VAL A 1 84 ? 8.725 0.382 -12.990 1.00 98.00 84 VAL A N 1
ATOM 634 C CA . VAL A 1 84 ? 8.557 0.171 -11.553 1.00 98.00 84 VAL A CA 1
ATOM 635 C C . VAL A 1 84 ? 7.217 0.761 -11.144 1.00 98.00 84 VAL A C 1
ATOM 637 O O . VAL A 1 84 ? 6.932 1.920 -11.448 1.00 98.00 84 VAL A O 1
ATOM 640 N N . ARG A 1 85 ? 6.396 -0.026 -10.451 1.00 98.06 85 ARG A N 1
ATOM 641 C CA . ARG A 1 85 ? 5.117 0.420 -9.895 1.00 98.06 85 ARG A CA 1
ATOM 642 C C . ARG A 1 85 ? 5.160 0.382 -8.381 1.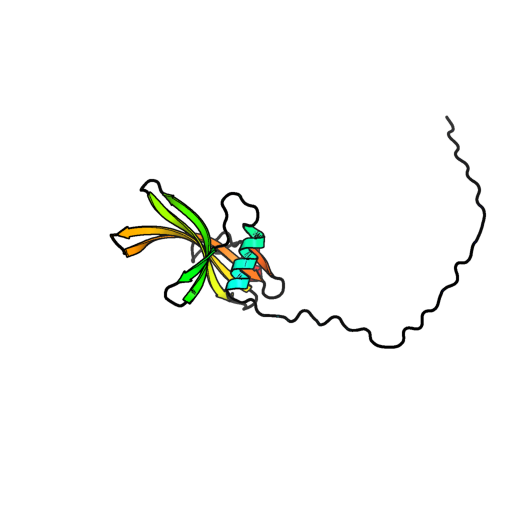00 98.06 85 ARG A C 1
ATOM 644 O O . ARG A 1 85 ? 5.546 -0.630 -7.812 1.00 98.06 85 ARG A O 1
ATOM 651 N N . LEU A 1 86 ? 4.720 1.465 -7.755 1.00 98.62 86 LEU A N 1
ATOM 652 C CA . LEU A 1 86 ? 4.330 1.489 -6.351 1.00 98.62 86 LEU A CA 1
ATOM 653 C C . LEU A 1 86 ? 2.820 1.260 -6.287 1.00 98.62 86 LEU A C 1
ATOM 655 O O . LEU A 1 86 ? 2.077 2.003 -6.935 1.00 98.62 86 LEU A O 1
ATOM 659 N N . MET A 1 87 ? 2.370 0.243 -5.557 1.00 98.38 87 MET A N 1
ATOM 660 C CA . MET A 1 87 ? 0.977 -0.206 -5.578 1.00 98.38 87 MET A CA 1
ATOM 661 C C . MET A 1 87 ? 0.461 -0.553 -4.182 1.00 98.38 87 MET A C 1
ATOM 663 O O . MET A 1 87 ? 1.216 -1.033 -3.340 1.00 98.38 87 MET A O 1
ATOM 667 N N . LEU A 1 88 ? -0.837 -0.333 -3.963 1.00 98.75 88 LEU A N 1
ATOM 668 C CA . LEU A 1 88 ? -1.587 -0.928 -2.860 1.00 98.75 88 LEU A CA 1
ATOM 669 C C . LEU A 1 88 ? -2.400 -2.113 -3.379 1.00 98.75 88 LEU A C 1
ATOM 671 O O . LEU A 1 88 ? -3.082 -2.004 -4.403 1.00 98.75 88 LEU A O 1
ATOM 675 N N . VAL A 1 89 ? -2.349 -3.222 -2.646 1.00 98.31 89 VAL A N 1
ATOM 676 C CA . VAL A 1 89 ? -3.040 -4.471 -2.980 1.00 98.31 89 VAL A CA 1
ATOM 677 C C . VAL A 1 89 ? -3.759 -4.998 -1.745 1.00 98.31 89 VAL A C 1
ATOM 679 O O . VAL A 1 89 ? -3.164 -5.090 -0.675 1.00 98.31 89 VAL A O 1
ATOM 682 N N . TYR A 1 90 ? -5.039 -5.348 -1.878 1.00 97.94 90 TYR A N 1
ATOM 683 C CA . TYR A 1 90 ? -5.790 -5.972 -0.786 1.00 97.94 90 TYR A CA 1
ATOM 684 C C . TYR A 1 90 ? -5.255 -7.384 -0.514 1.00 97.94 90 TYR A C 1
ATOM 686 O O . TYR A 1 90 ? -5.052 -8.151 -1.454 1.00 97.94 90 TYR A O 1
ATOM 694 N N . ASP A 1 91 ? -5.074 -7.735 0.760 1.00 97.12 91 ASP A N 1
ATOM 695 C CA . ASP A 1 91 ? -4.618 -9.064 1.181 1.00 97.12 91 ASP A CA 1
ATOM 696 C C . ASP A 1 91 ? -5.773 -9.892 1.763 1.00 97.12 91 ASP A C 1
ATOM 698 O O . ASP A 1 91 ? -6.256 -10.842 1.140 1.00 97.12 91 ASP A O 1
ATOM 702 N N . ARG A 1 92 ? -6.242 -9.530 2.965 1.00 96.81 92 ARG A N 1
ATOM 703 C CA . ARG A 1 92 ? -7.240 -10.301 3.729 1.00 96.81 92 ARG A CA 1
ATOM 704 C C . ARG A 1 92 ? -7.821 -9.512 4.902 1.00 96.81 92 ARG A C 1
ATOM 706 O O . ARG A 1 92 ? -7.376 -8.414 5.210 1.00 96.81 92 ARG A O 1
ATOM 713 N N . LYS A 1 93 ? -8.737 -10.131 5.650 1.00 97.25 93 LYS A N 1
ATOM 714 C CA . LYS A 1 93 ? -9.109 -9.698 7.007 1.00 97.25 93 LYS A CA 1
ATOM 715 C C . LYS A 1 93 ? -8.042 -10.065 8.047 1.00 97.25 93 LYS A C 1
ATOM 717 O O . LYS A 1 93 ? -7.347 -11.079 7.920 1.00 97.25 93 LYS A O 1
ATOM 722 N N . SER A 1 94 ? -7.925 -9.241 9.085 1.00 97.88 94 SER A N 1
ATOM 723 C CA . SER A 1 94 ? -7.043 -9.495 10.229 1.00 97.88 94 SER A CA 1
ATOM 724 C C . SER A 1 94 ? -7.463 -10.730 11.028 1.00 97.88 94 SER A C 1
ATOM 726 O O . SER A 1 94 ? -8.619 -11.142 10.972 1.00 97.88 94 SER A O 1
ATOM 728 N N . GLN A 1 95 ? -6.546 -11.305 11.815 1.00 97.75 95 GLN A N 1
ATOM 729 C CA . GLN A 1 95 ? -6.811 -12.501 12.628 1.00 97.75 95 GLN A CA 1
ATOM 730 C C . GLN A 1 95 ? -8.036 -12.373 13.556 1.00 97.75 95 GLN A C 1
ATOM 732 O O . GLN A 1 95 ? -8.710 -13.364 13.834 1.00 97.75 95 GLN A O 1
ATOM 737 N N . ASN A 1 96 ? -8.323 -11.168 14.049 1.00 97.62 96 ASN A N 1
ATOM 738 C CA . ASN A 1 96 ? -9.481 -10.880 14.899 1.00 97.62 96 ASN A CA 1
ATOM 739 C C . ASN A 1 96 ? -10.721 -10.348 14.144 1.00 97.62 96 ASN A C 1
ATOM 741 O O . ASN A 1 96 ? -11.651 -9.875 14.798 1.00 97.62 96 ASN A O 1
ATOM 745 N N . ASP A 1 97 ? -10.718 -10.364 12.806 1.00 96.69 97 ASP A N 1
ATOM 746 C CA . ASP A 1 97 ? -11.768 -9.838 11.918 1.00 96.69 97 ASP A CA 1
ATOM 747 C C . ASP A 1 97 ? -12.125 -8.348 12.117 1.00 96.69 97 ASP A C 1
ATOM 749 O O . ASP A 1 97 ? -13.129 -7.874 11.581 1.00 96.69 97 ASP A O 1
ATOM 753 N N . ALA A 1 98 ? -11.329 -7.580 12.869 1.00 96.81 98 ALA A N 1
ATOM 754 C CA . ALA A 1 98 ? -11.605 -6.170 13.158 1.00 96.81 98 ALA A CA 1
ATOM 755 C C . ALA A 1 98 ? -11.087 -5.213 12.071 1.00 96.81 98 ALA A C 1
ATOM 757 O O . ALA A 1 98 ? -11.588 -4.090 11.948 1.00 96.81 98 ALA A O 1
ATOM 758 N N . CYS A 1 99 ? -10.106 -5.652 11.281 1.00 98.25 99 CYS A N 1
ATOM 759 C CA . CYS A 1 99 ? -9.458 -4.853 10.248 1.00 98.25 99 CYS A CA 1
ATOM 760 C C . CYS A 1 99 ? -9.461 -5.576 8.899 1.00 98.25 99 CYS A C 1
ATOM 762 O O . CYS A 1 99 ? -9.466 -6.806 8.837 1.00 98.25 99 CYS A O 1
ATOM 764 N N . ASP A 1 100 ? -9.431 -4.798 7.827 1.00 98.12 100 ASP A N 1
ATOM 765 C CA . ASP A 1 100 ? -9.055 -5.257 6.494 1.00 98.12 100 ASP A CA 1
ATOM 766 C C . ASP A 1 100 ? -7.597 -4.854 6.232 1.00 98.12 100 ASP A C 1
ATOM 768 O O . ASP A 1 100 ? -7.172 -3.764 6.618 1.00 98.12 100 ASP A O 1
ATOM 772 N N . LEU A 1 101 ? -6.813 -5.757 5.647 1.00 98.44 101 LEU A N 1
ATOM 773 C CA . LEU A 1 101 ? -5.371 -5.622 5.466 1.00 98.44 101 LEU A CA 1
ATOM 774 C C . LEU A 1 101 ? -5.028 -5.412 3.993 1.00 98.44 101 LEU A C 1
ATOM 776 O O . LEU A 1 101 ? -5.578 -6.079 3.113 1.00 98.44 101 LEU A O 1
ATOM 780 N N . ALA A 1 102 ? -4.076 -4.523 3.738 1.00 98.69 102 ALA A N 1
ATOM 781 C CA . ALA A 1 102 ? -3.520 -4.290 2.413 1.00 98.69 102 ALA A CA 1
ATOM 782 C C . ALA A 1 102 ? -1.996 -4.165 2.476 1.00 98.69 102 ALA A C 1
ATOM 784 O O . ALA A 1 102 ? -1.429 -3.772 3.496 1.00 98.69 102 ALA A O 1
ATOM 785 N N . VAL A 1 103 ? -1.337 -4.478 1.369 1.00 98.75 103 VAL A N 1
ATOM 786 C CA . VAL A 1 103 ? 0.117 -4.436 1.224 1.00 98.75 103 VAL A CA 1
ATOM 787 C C . VAL A 1 103 ? 0.495 -3.265 0.336 1.00 98.75 103 VAL A C 1
ATOM 789 O O . VAL A 1 103 ? -0.097 -3.069 -0.725 1.00 98.75 103 VAL A O 1
ATOM 792 N N . LEU A 1 104 ? 1.495 -2.504 0.768 1.00 98.88 104 LEU A N 1
ATOM 793 C CA . LEU A 1 104 ? 2.213 -1.568 -0.080 1.00 98.88 104 LEU A CA 1
ATOM 794 C C . LEU A 1 104 ? 3.405 -2.292 -0.686 1.00 98.88 104 LEU A C 1
ATOM 796 O O . LEU A 1 104 ? 4.345 -2.658 0.022 1.00 98.88 104 LEU A O 1
ATOM 800 N N . GLU A 1 105 ? 3.379 -2.464 -1.997 1.00 98.50 105 GLU A N 1
ATOM 801 C CA . GLU A 1 105 ? 4.436 -3.145 -2.729 1.00 98.50 105 GLU A CA 1
ATOM 802 C C . GLU A 1 105 ? 5.061 -2.251 -3.795 1.00 98.50 105 GLU A C 1
ATOM 804 O O . GLU A 1 105 ? 4.413 -1.396 -4.406 1.00 98.50 105 GLU A O 1
ATOM 809 N N . GLN A 1 106 ? 6.350 -2.472 -4.028 1.00 98.56 106 GLN A N 1
ATOM 810 C CA . GLN A 1 106 ? 7.042 -1.996 -5.210 1.00 98.56 106 GLN A CA 1
ATOM 811 C C . GLN A 1 106 ? 7.330 -3.184 -6.120 1.00 98.56 106 GLN A C 1
ATOM 813 O O . GLN A 1 106 ? 8.022 -4.121 -5.718 1.00 98.56 106 GLN A O 1
ATOM 818 N N . VAL A 1 107 ? 6.832 -3.123 -7.351 1.00 98.19 107 VAL A N 1
ATOM 819 C CA . VAL A 1 107 ? 6.976 -4.190 -8.341 1.00 98.19 107 VAL A CA 1
ATOM 820 C C . VAL A 1 107 ? 7.761 -3.674 -9.538 1.00 98.19 107 VAL A C 1
ATOM 822 O O . VAL A 1 107 ? 7.370 -2.692 -10.172 1.00 98.19 107 VAL A O 1
ATOM 825 N N . THR A 1 108 ? 8.852 -4.358 -9.868 1.00 98.25 108 THR A N 1
ATOM 826 C CA . THR A 1 108 ? 9.647 -4.089 -11.071 1.00 98.25 108 THR A CA 1
ATOM 827 C C . THR A 1 108 ? 9.235 -5.055 -12.169 1.00 98.25 108 THR A C 1
ATOM 829 O O . THR A 1 108 ? 9.159 -6.267 -11.953 1.00 98.25 108 THR A O 1
ATOM 832 N N . TYR A 1 109 ? 9.009 -4.528 -13.367 1.00 96.38 109 TYR A N 1
ATOM 833 C CA . TYR A 1 109 ? 8.549 -5.269 -14.530 1.00 96.38 109 TYR A CA 1
ATOM 834 C C . TYR A 1 109 ? 9.581 -5.246 -15.652 1.00 96.38 109 TYR A C 1
ATOM 836 O O . TYR A 1 109 ? 10.140 -4.207 -15.994 1.00 96.38 109 TYR A O 1
ATOM 844 N N . GLU A 1 110 ? 9.788 -6.392 -16.291 1.00 95.12 110 GLU A N 1
ATOM 845 C CA . GLU A 1 110 ? 10.599 -6.509 -17.500 1.00 95.12 110 GLU A CA 1
ATOM 846 C C . GLU A 1 110 ? 9.686 -6.692 -18.716 1.00 95.12 110 GLU A C 1
ATOM 848 O O . GLU A 1 110 ? 8.805 -7.557 -18.723 1.00 95.12 110 GLU A O 1
ATOM 853 N N . GLN A 1 111 ? 9.930 -5.902 -19.764 1.00 91.12 111 GLN A N 1
ATOM 854 C CA . GLN A 1 111 ? 9.270 -6.060 -21.055 1.00 91.12 111 GLN A CA 1
ATOM 855 C C . GLN A 1 111 ? 10.108 -6.971 -21.960 1.00 91.12 111 GLN A C 1
ATOM 857 O O . GLN A 1 111 ? 11.269 -6.682 -22.255 1.00 91.12 111 GLN A O 1
ATOM 862 N N . ARG A 1 112 ? 9.508 -8.049 -22.471 1.00 87.06 112 ARG A N 1
ATOM 863 C CA . ARG A 1 112 ? 10.092 -8.923 -23.498 1.00 87.06 112 ARG A CA 1
ATOM 864 C C . ARG A 1 112 ? 9.143 -9.024 -24.687 1.00 87.06 112 ARG A C 1
ATOM 866 O O . ARG A 1 112 ? 8.202 -9.811 -24.702 1.00 87.06 112 ARG A O 1
ATOM 873 N N . GLY A 1 113 ? 9.388 -8.209 -25.713 1.00 86.50 113 GLY A N 1
ATOM 874 C CA . GLY A 1 113 ? 8.481 -8.112 -26.858 1.00 86.50 113 GLY A CA 1
ATOM 875 C C . GLY A 1 113 ? 7.140 -7.512 -26.434 1.00 86.50 113 GLY A C 1
ATOM 876 O O . GLY A 1 113 ? 7.105 -6.366 -26.000 1.00 86.50 113 GLY A O 1
ATOM 877 N N . GLN A 1 114 ? 6.049 -8.273 -26.552 1.00 86.88 114 GLN A N 1
ATOM 878 C CA . GLN A 1 114 ? 4.719 -7.860 -26.075 1.00 86.88 114 GLN A CA 1
ATOM 879 C C . GLN A 1 114 ? 4.418 -8.314 -24.639 1.00 86.88 114 GLN A C 1
ATOM 881 O O . GLN A 1 114 ? 3.422 -7.884 -24.066 1.00 86.88 114 GLN A O 1
ATOM 886 N N . GLU A 1 115 ? 5.263 -9.164 -24.055 1.00 86.44 115 GLU A N 1
ATOM 887 C CA . GLU A 1 115 ? 5.082 -9.667 -22.697 1.00 86.44 115 GLU A CA 1
ATOM 888 C C . GLU A 1 115 ? 5.646 -8.673 -21.679 1.00 86.44 115 GLU A C 1
ATOM 890 O O . GLU A 1 115 ? 6.794 -8.243 -21.799 1.00 86.44 115 GLU A O 1
ATOM 895 N N . CYS A 1 116 ? 4.847 -8.342 -20.667 1.00 87.25 116 CYS A N 1
ATOM 896 C CA . CYS A 1 116 ? 5.273 -7.606 -19.482 1.00 87.25 116 CYS A CA 1
ATOM 897 C C . CYS A 1 116 ? 5.141 -8.546 -18.285 1.00 87.25 116 CYS A C 1
ATOM 899 O O . CYS A 1 116 ? 4.060 -9.091 -18.053 1.00 87.25 116 CYS A O 1
ATOM 901 N N . ARG A 1 117 ? 6.228 -8.762 -17.543 1.00 91.69 117 ARG A N 1
ATOM 902 C CA . ARG A 1 117 ? 6.237 -9.666 -16.385 1.00 91.69 117 ARG A CA 1
ATOM 903 C C . ARG A 1 117 ? 6.880 -9.003 -15.180 1.00 91.69 117 ARG A C 1
ATOM 905 O O . ARG A 1 117 ? 7.894 -8.324 -15.333 1.00 91.69 117 ARG A O 1
ATOM 912 N N . ALA A 1 118 ? 6.331 -9.245 -13.995 1.00 94.25 118 ALA A N 1
ATOM 913 C CA . ALA A 1 118 ? 6.998 -8.890 -12.750 1.00 94.25 118 ALA A CA 1
ATOM 914 C C . ALA A 1 118 ? 8.284 -9.721 -12.609 1.00 94.25 118 ALA A C 1
ATOM 916 O O . ALA A 1 118 ? 8.280 -10.933 -12.839 1.00 94.25 118 ALA A O 1
ATOM 917 N N . VAL A 1 119 ? 9.391 -9.061 -12.279 1.00 96.50 119 VAL A N 1
ATOM 918 C CA . VAL A 1 119 ? 10.710 -9.686 -12.081 1.00 96.50 119 VAL A CA 1
ATOM 919 C C . VAL A 1 119 ? 11.268 -9.465 -10.683 1.00 96.50 119 VAL A C 1
ATOM 921 O O . VAL A 1 119 ? 12.151 -10.213 -10.274 1.00 96.50 119 VAL A O 1
ATOM 924 N N . ASP A 1 120 ? 10.755 -8.472 -9.961 1.00 97.00 120 ASP A N 1
ATOM 925 C CA . ASP A 1 120 ? 11.089 -8.218 -8.565 1.00 97.00 120 ASP A CA 1
ATOM 926 C C . ASP A 1 120 ? 9.882 -7.616 -7.839 1.00 97.00 120 ASP A C 1
ATOM 928 O O . ASP A 1 120 ? 9.070 -6.906 -8.442 1.00 97.00 120 ASP A O 1
ATOM 932 N N . THR A 1 121 ? 9.738 -7.931 -6.556 1.00 97.25 121 THR A N 1
ATOM 933 C CA . THR A 1 121 ? 8.648 -7.447 -5.705 1.00 97.25 121 THR A CA 1
ATOM 934 C C . THR A 1 121 ? 9.164 -7.271 -4.289 1.00 97.25 121 THR A C 1
ATOM 936 O O . THR A 1 121 ? 9.676 -8.210 -3.685 1.00 97.25 121 THR A O 1
ATOM 939 N N . SER A 1 122 ? 9.014 -6.061 -3.761 1.00 98.31 122 SER A N 1
ATOM 940 C CA . SER A 1 122 ? 9.396 -5.705 -2.396 1.00 98.31 122 SER A CA 1
ATOM 941 C C . SER A 1 122 ? 8.185 -5.194 -1.632 1.00 98.31 122 SER A C 1
ATOM 943 O O . SER A 1 122 ? 7.468 -4.327 -2.133 1.00 98.31 122 SER A O 1
ATOM 945 N N . ILE A 1 123 ? 7.989 -5.687 -0.410 1.00 98.62 123 ILE A N 1
ATOM 946 C CA . ILE A 1 123 ? 6.998 -5.136 0.515 1.00 98.62 123 ILE A CA 1
ATOM 947 C C . ILE A 1 123 ? 7.625 -3.940 1.223 1.00 98.62 123 ILE A C 1
ATOM 949 O O . ILE A 1 123 ? 8.714 -4.036 1.787 1.00 98.62 123 ILE A O 1
ATOM 953 N N . LEU A 1 124 ? 6.936 -2.806 1.175 1.00 98.62 124 LEU A N 1
ATOM 954 C CA . LEU A 1 124 ? 7.387 -1.565 1.797 1.00 98.62 124 LEU A CA 1
ATOM 955 C C . LEU A 1 124 ? 6.644 -1.272 3.102 1.00 98.62 124 LEU A C 1
ATOM 957 O O . LEU A 1 124 ? 7.235 -0.699 4.013 1.00 98.62 124 LEU A O 1
ATOM 961 N N . ASP A 1 125 ? 5.375 -1.669 3.189 1.00 98.81 125 ASP A N 1
ATOM 962 C CA . ASP A 1 125 ? 4.595 -1.711 4.426 1.00 98.81 125 ASP A CA 1
ATOM 963 C C . ASP A 1 125 ? 3.389 -2.656 4.249 1.00 98.81 125 ASP A C 1
ATOM 965 O O . ASP A 1 125 ? 3.025 -3.047 3.137 1.00 98.81 125 ASP A O 1
ATOM 969 N N . MET A 1 126 ? 2.722 -2.972 5.351 1.00 98.75 126 MET A N 1
ATOM 970 C CA . MET A 1 126 ? 1.354 -3.474 5.386 1.00 98.75 126 MET A CA 1
ATOM 971 C C . MET A 1 126 ? 0.493 -2.530 6.221 1.00 98.75 126 MET A C 1
ATOM 973 O O . MET A 1 126 ? 0.910 -2.038 7.269 1.00 98.75 126 MET A O 1
ATOM 977 N N . TYR A 1 127 ? -0.731 -2.297 5.778 1.00 98.88 127 TYR A N 1
ATOM 978 C CA . TYR A 1 127 ? -1.676 -1.410 6.437 1.00 98.88 127 TYR A CA 1
ATOM 979 C C . TYR A 1 127 ? -2.874 -2.195 6.946 1.00 98.88 127 TYR A C 1
ATOM 981 O O . TYR A 1 127 ? -3.365 -3.101 6.275 1.00 98.88 127 TYR A O 1
ATOM 989 N N . ALA A 1 128 ? -3.366 -1.810 8.120 1.00 98.62 128 ALA A N 1
ATOM 990 C CA . ALA A 1 128 ? -4.666 -2.229 8.622 1.00 98.62 128 ALA A CA 1
ATOM 991 C C . ALA A 1 128 ? -5.652 -1.065 8.528 1.00 98.62 128 ALA A C 1
ATOM 993 O O . ALA A 1 128 ? -5.357 0.031 9.002 1.00 98.62 128 ALA A O 1
ATOM 994 N N . VAL A 1 129 ? -6.831 -1.319 7.965 1.00 98.62 129 VAL A N 1
ATOM 995 C CA . VAL A 1 129 ? -7.971 -0.400 7.979 1.00 98.62 129 VAL A CA 1
ATOM 996 C C . VAL A 1 129 ? -9.015 -0.939 8.944 1.00 98.62 129 VAL A C 1
ATOM 998 O O . VAL A 1 129 ? -9.585 -2.011 8.734 1.00 98.62 129 VAL A O 1
ATOM 1001 N N . VAL A 1 130 ? -9.270 -0.206 10.026 1.00 97.50 130 VAL A N 1
ATOM 1002 C CA . VAL A 1 130 ? -10.241 -0.599 11.052 1.00 97.50 130 VAL A CA 1
ATOM 1003 C C . VAL A 1 130 ? -11.653 -0.504 10.476 1.00 97.50 130 VAL A C 1
ATOM 1005 O O . VAL A 1 130 ? -12.142 0.591 10.200 1.00 97.50 130 VAL A O 1
ATOM 1008 N N . GLN A 1 131 ? -12.364 -1.629 10.363 1.00 94.00 131 GLN A N 1
ATOM 1009 C CA . GLN A 1 131 ? -13.663 -1.696 9.669 1.00 94.00 131 GLN A CA 1
ATOM 1010 C C . GLN A 1 131 ? -14.721 -0.749 10.251 1.00 94.00 131 GLN A C 1
ATOM 1012 O O . GLN A 1 131 ? -15.584 -0.246 9.540 1.00 94.00 131 GLN A O 1
ATOM 1017 N N . LYS A 1 132 ? -14.666 -0.491 11.562 1.00 92.31 132 LYS A N 1
ATOM 1018 C CA . LYS A 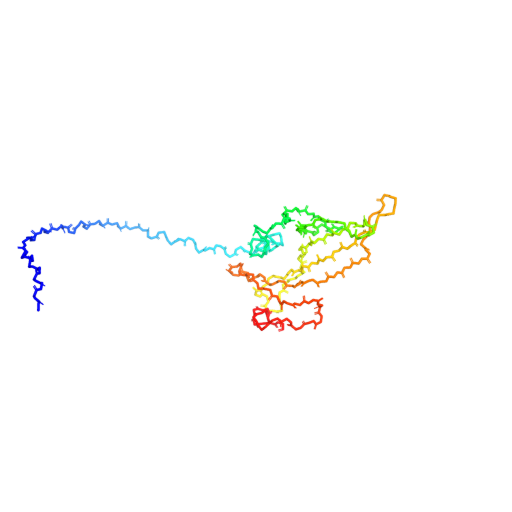1 132 ? -15.648 0.358 12.248 1.00 92.31 132 LYS A CA 1
ATOM 1019 C C . LYS A 1 132 ? -15.419 1.855 12.025 1.00 92.31 132 LYS A C 1
ATOM 1021 O O . LYS A 1 132 ? -16.373 2.625 12.126 1.00 92.31 132 LYS A O 1
ATOM 1026 N N . THR A 1 133 ? -14.172 2.276 11.824 1.00 94.94 133 THR A N 1
ATOM 1027 C CA . THR A 1 133 ? -13.783 3.696 11.873 1.00 94.94 133 THR A CA 1
ATOM 1028 C C . THR A 1 133 ? -13.122 4.196 10.595 1.00 94.94 133 THR A C 1
ATOM 1030 O O . THR A 1 133 ? -13.072 5.406 10.403 1.00 94.94 133 THR A O 1
ATOM 1033 N N . GLY A 1 134 ? -12.616 3.305 9.740 1.00 95.56 134 GLY A N 1
ATOM 1034 C CA . GLY A 1 134 ? -11.753 3.661 8.613 1.00 95.56 134 GLY A CA 1
ATOM 1035 C C . GLY A 1 134 ? -10.353 4.115 9.039 1.00 95.56 134 GLY A C 1
ATOM 1036 O O . GLY A 1 134 ? -9.611 4.643 8.218 1.00 95.56 134 GLY A O 1
ATOM 1037 N N . GLU A 1 135 ? -9.980 3.953 10.314 1.00 97.81 135 GLU A N 1
ATOM 1038 C CA . GLU A 1 135 ? -8.638 4.302 10.788 1.00 97.81 135 GLU A CA 1
ATOM 1039 C C . GLU A 1 135 ? -7.589 3.436 10.088 1.00 97.81 135 GLU A C 1
ATOM 1041 O O . GLU A 1 135 ? -7.718 2.211 10.067 1.00 97.81 135 GLU A O 1
ATOM 1046 N N . VAL A 1 136 ? -6.561 4.083 9.535 1.00 98.69 136 VAL A N 1
ATOM 1047 C CA . VAL A 1 136 ? -5.434 3.434 8.861 1.00 98.69 136 VAL A CA 1
ATOM 1048 C C . VAL A 1 136 ? -4.268 3.324 9.833 1.00 98.69 136 VAL A C 1
ATOM 1050 O O . VAL A 1 136 ? -3.890 4.301 10.477 1.00 98.69 136 VAL A O 1
ATOM 1053 N N . ILE A 1 137 ? -3.701 2.126 9.943 1.00 98.81 137 ILE A N 1
ATOM 1054 C CA . ILE A 1 137 ? -2.582 1.825 10.833 1.00 98.81 137 ILE A CA 1
ATOM 1055 C C . ILE A 1 137 ? -1.458 1.202 10.009 1.00 98.81 137 ILE A C 1
ATOM 1057 O O . ILE A 1 137 ? -1.583 0.071 9.538 1.00 98.81 137 ILE A O 1
ATOM 1061 N N . ALA A 1 138 ? -0.344 1.924 9.884 1.00 98.62 138 ALA A N 1
ATOM 1062 C CA . ALA A 1 138 ? 0.898 1.399 9.326 1.00 98.62 138 ALA A CA 1
ATOM 1063 C C . ALA A 1 138 ? 1.504 0.330 10.251 1.00 98.62 138 ALA A C 1
ATOM 1065 O O . ALA A 1 138 ? 1.642 0.517 11.472 1.00 98.62 138 ALA A O 1
ATOM 1066 N N . SER A 1 139 ? 1.879 -0.809 9.677 1.00 98.56 139 SER A N 1
ATOM 1067 C CA . SER A 1 139 ? 2.503 -1.897 10.427 1.00 98.56 139 SER A CA 1
ATOM 1068 C C . SER A 1 139 ? 4.010 -1.697 10.585 1.00 98.56 139 SER A C 1
ATOM 1070 O O . SER A 1 139 ? 4.570 -2.136 11.588 1.00 98.56 139 SER A O 1
ATOM 1072 N N . GLY A 1 140 ? 4.671 -1.040 9.631 1.00 98.25 140 GLY A N 1
ATOM 1073 C CA . GLY A 1 140 ? 6.124 -1.038 9.479 1.00 98.25 140 GLY A CA 1
ATOM 1074 C C . GLY A 1 140 ? 6.707 -2.393 9.053 1.00 98.25 140 GLY A C 1
ATOM 1075 O O . GLY A 1 140 ? 7.907 -2.603 9.224 1.00 98.25 140 GLY A O 1
ATOM 1076 N N . LYS A 1 141 ? 5.885 -3.336 8.571 1.00 98.12 141 LYS A N 1
ATOM 1077 C CA . LYS A 1 141 ? 6.329 -4.655 8.095 1.00 98.12 141 LYS A CA 1
ATOM 1078 C C . LYS A 1 141 ? 6.882 -4.535 6.682 1.00 98.12 141 LYS A C 1
ATOM 1080 O O . LYS A 1 141 ? 6.168 -4.131 5.774 1.00 98.12 141 LYS A O 1
ATOM 1085 N N . THR A 1 142 ? 8.116 -4.977 6.490 1.00 98.12 142 THR A N 1
ATOM 1086 C CA . THR A 1 142 ? 8.762 -5.071 5.168 1.00 98.12 142 THR A CA 1
ATOM 1087 C C . THR A 1 142 ? 8.850 -6.508 4.657 1.00 98.12 142 THR A C 1
ATOM 1089 O O . THR A 1 142 ? 9.292 -6.753 3.540 1.00 98.12 142 THR A O 1
ATOM 1092 N N . ASP A 1 143 ? 8.406 -7.467 5.471 1.00 97.44 143 ASP A N 1
ATOM 1093 C CA . ASP A 1 143 ? 8.275 -8.877 5.125 1.00 97.44 143 ASP A CA 1
ATOM 1094 C C . ASP A 1 143 ? 7.026 -9.493 5.784 1.00 97.44 143 ASP A C 1
ATOM 1096 O O . ASP A 1 143 ? 6.547 -9.048 6.839 1.00 97.44 143 ASP A O 1
ATOM 1100 N N . TRP A 1 144 ? 6.495 -10.561 5.185 1.00 96.44 144 TRP A N 1
ATOM 1101 C CA . TRP A 1 144 ? 5.371 -11.328 5.728 1.00 96.44 144 TRP A CA 1
ATOM 1102 C C . TRP A 1 144 ? 5.628 -11.845 7.146 1.00 96.44 144 TRP A C 1
ATOM 1104 O O . TRP A 1 144 ? 4.709 -11.817 7.964 1.00 96.44 144 TRP A O 1
ATOM 1114 N N . GLY A 1 145 ? 6.864 -12.238 7.462 1.00 95.81 145 GLY A N 1
ATOM 1115 C CA . GLY A 1 145 ? 7.271 -12.743 8.774 1.00 95.81 145 GLY A CA 1
ATOM 1116 C C . GLY A 1 145 ? 7.500 -11.677 9.852 1.00 95.81 145 GLY A C 1
ATOM 1117 O O . GLY A 1 145 ? 7.684 -12.036 11.015 1.00 95.81 145 GLY A O 1
ATOM 1118 N N . ASP A 1 146 ? 7.489 -10.386 9.506 1.00 97.56 146 ASP A N 1
ATOM 1119 C CA . ASP A 1 146 ? 7.701 -9.313 10.484 1.00 97.56 146 ASP A CA 1
ATOM 1120 C C . ASP A 1 146 ? 6.549 -9.228 11.503 1.00 97.56 146 ASP A C 1
ATOM 1122 O O . ASP A 1 146 ? 5.397 -9.514 11.204 1.00 97.56 146 ASP A O 1
ATOM 1126 N N . ILE A 1 147 ? 6.818 -8.779 12.725 1.00 93.25 147 ILE A N 1
ATOM 1127 C CA . ILE A 1 147 ? 5.778 -8.715 13.771 1.00 93.25 147 ILE A CA 1
ATOM 1128 C C . ILE A 1 147 ? 4.900 -7.450 13.632 1.00 93.25 147 ILE A C 1
ATOM 1130 O O . ILE A 1 147 ? 3.764 -7.403 14.097 1.00 93.25 147 ILE A O 1
ATOM 1134 N N . GLY A 1 148 ? 5.412 -6.409 12.972 1.00 96.44 148 GLY A N 1
ATOM 1135 C CA . GLY A 1 148 ? 4.740 -5.116 12.854 1.00 96.44 148 GLY A CA 1
ATOM 1136 C C . GLY A 1 148 ? 4.663 -4.331 14.169 1.00 96.44 148 GLY A C 1
ATOM 1137 O O . GLY A 1 148 ? 5.120 -4.757 15.235 1.00 96.44 148 GLY A O 1
ATOM 1138 N N . SER A 1 149 ? 4.107 -3.127 14.092 1.00 98.06 149 SER A N 1
ATOM 1139 C CA . SER A 1 149 ? 4.017 -2.190 15.207 1.00 98.06 149 SER A CA 1
ATOM 1140 C C . SER A 1 149 ? 3.078 -2.702 16.305 1.00 98.06 149 SER A C 1
ATOM 1142 O O . SER A 1 149 ? 2.165 -3.493 16.066 1.00 98.06 149 SER A O 1
ATOM 1144 N N . LYS A 1 150 ? 3.263 -2.222 17.542 1.00 98.44 150 LYS A N 1
ATOM 1145 C CA . LYS A 1 150 ? 2.367 -2.581 18.659 1.00 98.44 150 LYS A CA 1
ATOM 1146 C C . LYS A 1 150 ? 0.918 -2.158 18.406 1.00 98.44 150 LYS A C 1
ATOM 1148 O O . LYS A 1 150 ? 0.007 -2.847 18.849 1.00 98.44 150 LYS A O 1
ATOM 1153 N N . ALA A 1 151 ? 0.715 -1.022 17.736 1.00 98.38 151 ALA A N 1
ATOM 1154 C CA . ALA A 1 151 ? -0.615 -0.535 17.382 1.00 98.38 151 ALA A CA 1
ATOM 1155 C C . ALA A 1 151 ? -1.279 -1.467 16.361 1.00 98.38 151 ALA A C 1
ATOM 1157 O O . ALA A 1 151 ? -2.430 -1.853 16.546 1.00 98.38 151 ALA A O 1
ATOM 1158 N N . TYR A 1 152 ? -0.517 -1.894 15.351 1.00 98.44 152 TYR A N 1
ATOM 1159 C CA . TYR A 1 152 ? -0.974 -2.852 14.354 1.00 98.44 152 TYR A CA 1
ATOM 1160 C C . TYR A 1 152 ? -1.360 -4.193 14.989 1.00 98.44 152 TYR A C 1
ATOM 1162 O O . TYR A 1 152 ? -2.490 -4.637 14.811 1.00 98.44 152 TYR A O 1
ATOM 1170 N N . GLN A 1 153 ? -0.486 -4.798 15.802 1.00 98.38 153 GLN A N 1
ATOM 1171 C CA . GLN A 1 153 ? -0.785 -6.052 16.519 1.00 98.38 153 GLN A CA 1
ATOM 1172 C C . GLN A 1 153 ? -2.042 -5.926 17.389 1.00 98.38 153 GLN A C 1
ATOM 1174 O O . GLN A 1 153 ? -2.937 -6.764 17.338 1.00 98.38 153 GLN A O 1
ATOM 1179 N N . ALA A 1 154 ? -2.163 -4.837 18.156 1.00 98.38 154 ALA A N 1
ATOM 1180 C CA . ALA A 1 154 ? -3.324 -4.618 19.016 1.00 98.38 154 ALA A CA 1
ATOM 1181 C C . ALA A 1 154 ? -4.638 -4.498 18.223 1.00 98.38 154 ALA A C 1
ATOM 1183 O O . ALA A 1 154 ? -5.670 -4.990 18.678 1.00 98.38 154 ALA A O 1
ATOM 1184 N N . ALA A 1 155 ? -4.607 -3.854 17.054 1.00 98.06 155 ALA A N 1
ATOM 1185 C CA . ALA A 1 155 ? -5.781 -3.680 16.204 1.00 98.06 155 ALA A CA 1
ATOM 1186 C C . ALA A 1 155 ? -6.159 -4.957 15.437 1.00 98.06 155 ALA A C 1
ATOM 1188 O O . ALA A 1 155 ? -7.344 -5.235 15.254 1.00 98.06 155 ALA A O 1
ATOM 1189 N N . THR A 1 156 ? -5.171 -5.746 15.014 1.00 97.88 156 THR A N 1
ATOM 1190 C CA . THR A 1 156 ? -5.349 -6.888 14.098 1.00 97.88 156 THR A CA 1
ATOM 1191 C C . THR A 1 156 ? -5.414 -8.246 14.798 1.00 97.88 156 THR A C 1
ATOM 1193 O O . THR A 1 156 ? -5.990 -9.191 14.256 1.00 97.88 156 THR A O 1
ATOM 1196 N N . GLY A 1 157 ? -4.884 -8.342 16.018 1.00 96.88 157 GLY A N 1
ATOM 1197 C CA . GLY A 1 157 ? -4.771 -9.595 16.760 1.00 96.88 157 GLY A CA 1
ATOM 1198 C C . GLY A 1 157 ? -3.679 -10.538 16.249 1.00 96.88 157 GLY A C 1
ATOM 1199 O O . GLY A 1 157 ? -3.713 -11.705 16.636 1.00 96.88 157 GLY A O 1
ATOM 1200 N N . GLU A 1 158 ? -2.778 -10.044 15.391 1.00 92.81 158 GLU A N 1
ATOM 1201 C CA . GLU A 1 158 ? -1.567 -10.739 14.916 1.00 92.81 158 GLU A CA 1
ATOM 1202 C C . GLU A 1 158 ? -0.458 -10.762 15.986 1.00 92.81 158 GLU A C 1
ATOM 1204 O O . GLU A 1 158 ? -0.418 -9.833 16.834 1.00 92.81 158 GLU A O 1
#